Protein AF-A0A949XXK6-F1 (afdb_monomer)

pLDDT: mean 87.63, std 7.29, range [65.56, 95.75]

Solvent-accessible surface area (backbone atoms only — not comparable to full-atom values): 3965 Å² total; per-residue (Å²): 122,61,53,67,58,57,48,51,52,44,47,62,48,70,71,31,66,66,52,38,52,50,32,52,73,75,37,29,66,58,47,25,53,52,28,49,55,54,50,48,28,45,75,70,54,56,33,75,80,72,56,68,70,58,56,52,49,34,52,50,47,29,53,55,25,47,57,56,59,74,75,107

Sequence (72 aa):
IDDWMFEGLGRAYLLDPDVQQFLQEKNPWALRSMAERLLEAVDRGMWERPSPEIVDSLKEIYLRSESVLESR

Mean predicted aligned error: 3.71 Å

Nearest PDB structures (foldseek):
  7c6o-assembly1_A  TM=9.492E-01  e=5.439E-05  Mycobacterium tuberculosis
  2n9d-assembly1_A  TM=4.395E-01  e=2.463E+00  Homo sapiens

Structure (mmCIF, N/CA/C/O backbone):
data_AF-A0A949XXK6-F1
#
_entry.id   AF-A0A949XXK6-F1
#
loop_
_atom_site.group_PDB
_atom_site.id
_atom_site.type_symbol
_atom_site.label_atom_id
_atom_site.label_alt_id
_atom_site.label_comp_id
_atom_site.label_asym_id
_atom_site.label_entity_id
_atom_site.label_seq_id
_atom_site.pdbx_PDB_ins_code
_atom_site.Cartn_x
_atom_site.Cartn_y
_atom_site.Cartn_z
_atom_site.occupancy
_atom_site.B_iso_or_equiv
_atom_site.auth_seq_id
_atom_site.auth_comp_id
_atom_site.auth_asym_id
_atom_site.auth_atom_id
_atom_site.pdbx_PDB_model_num
ATOM 1 N N . ILE A 1 1 ? 13.580 -7.798 -6.454 1.00 66.31 1 ILE A N 1
ATOM 2 C CA . ILE A 1 1 ? 12.150 -8.170 -6.523 1.00 66.31 1 ILE A CA 1
ATOM 3 C C . ILE A 1 1 ? 11.731 -7.81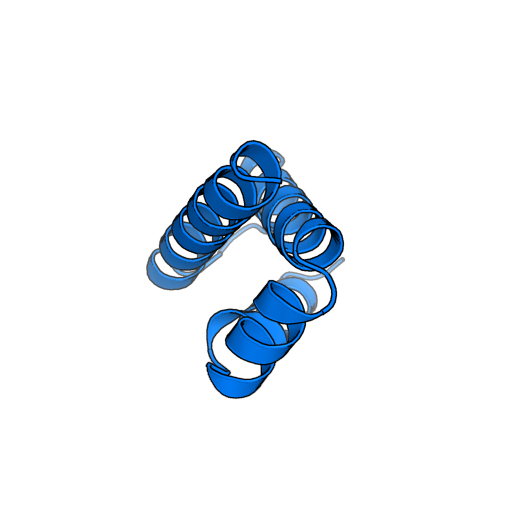2 -7.933 1.00 66.31 1 ILE A C 1
ATOM 5 O O . ILE A 1 1 ? 11.981 -6.681 -8.312 1.00 66.31 1 ILE A O 1
ATOM 9 N N . ASP A 1 2 ? 11.226 -8.760 -8.711 1.00 79.00 2 ASP A N 1
ATOM 10 C CA . ASP A 1 2 ? 10.712 -8.498 -10.054 1.00 79.00 2 ASP A CA 1
ATOM 11 C C . ASP A 1 2 ? 9.338 -7.809 -10.014 1.00 79.00 2 ASP A C 1
ATOM 13 O O . ASP A 1 2 ? 8.535 -8.073 -9.113 1.00 79.00 2 ASP A O 1
ATOM 17 N N . ASP A 1 3 ? 9.040 -7.009 -11.040 1.00 79.44 3 ASP A N 1
ATOM 18 C CA . ASP A 1 3 ? 7.775 -6.277 -11.231 1.00 79.44 3 ASP A CA 1
ATOM 19 C C . ASP A 1 3 ? 6.518 -7.144 -11.031 1.00 79.44 3 ASP A C 1
ATOM 21 O O . ASP A 1 3 ? 5.536 -6.696 -10.437 1.00 79.44 3 ASP A O 1
ATOM 25 N N . TRP A 1 4 ? 6.548 -8.412 -11.458 1.00 79.50 4 TRP A N 1
ATOM 26 C CA . TRP A 1 4 ? 5.402 -9.321 -11.338 1.00 79.50 4 TRP A CA 1
ATOM 27 C C . TRP A 1 4 ? 5.030 -9.633 -9.879 1.00 79.50 4 TRP A C 1
ATOM 29 O O . TRP A 1 4 ? 3.865 -9.907 -9.586 1.00 79.50 4 TRP A O 1
ATOM 39 N N . MET A 1 5 ? 5.990 -9.573 -8.946 1.00 82.56 5 MET A N 1
ATOM 40 C CA . MET A 1 5 ? 5.720 -9.781 -7.520 1.00 82.56 5 MET A CA 1
ATOM 41 C C . MET A 1 5 ? 4.993 -8.582 -6.909 1.00 82.56 5 MET A C 1
ATOM 43 O O . MET A 1 5 ? 4.072 -8.769 -6.113 1.00 82.56 5 MET A O 1
ATOM 47 N N . PHE A 1 6 ? 5.368 -7.362 -7.303 1.00 82.44 6 PHE A N 1
ATOM 48 C CA . PHE A 1 6 ? 4.661 -6.149 -6.893 1.00 82.44 6 PHE A CA 1
ATOM 49 C C . PHE A 1 6 ? 3.251 -6.103 -7.481 1.00 82.44 6 PHE A C 1
ATOM 51 O O . PHE A 1 6 ? 2.300 -5.791 -6.767 1.00 82.44 6 PHE A O 1
ATOM 58 N N . GLU A 1 7 ? 3.095 -6.510 -8.743 1.00 80.00 7 GLU A N 1
ATOM 59 C CA . GLU A 1 7 ? 1.782 -6.666 -9.367 1.00 80.00 7 GLU A CA 1
ATOM 60 C C . GLU A 1 7 ? 0.913 -7.694 -8.639 1.00 80.00 7 GLU A C 1
ATOM 62 O O . GLU A 1 7 ? -0.253 -7.420 -8.374 1.00 80.00 7 GLU A O 1
ATOM 67 N N . GLY A 1 8 ? 1.458 -8.864 -8.295 1.00 81.81 8 GLY A N 1
ATOM 68 C CA . GLY A 1 8 ? 0.723 -9.894 -7.560 1.00 81.81 8 GLY A CA 1
ATOM 69 C C . GLY A 1 8 ? 0.224 -9.393 -6.205 1.00 81.81 8 GLY A C 1
ATOM 70 O O . GLY A 1 8 ? -0.940 -9.606 -5.862 1.00 81.81 8 GLY A O 1
ATOM 71 N N . LEU A 1 9 ? 1.072 -8.660 -5.474 1.00 78.56 9 LEU A N 1
ATOM 72 C CA . LEU A 1 9 ? 0.685 -8.014 -4.219 1.00 78.56 9 LEU A CA 1
ATOM 73 C C . LEU A 1 9 ? -0.404 -6.960 -4.456 1.00 78.56 9 LEU A C 1
ATOM 75 O O . LEU A 1 9 ? -1.418 -6.946 -3.764 1.00 78.56 9 LEU A O 1
ATOM 79 N N . GLY A 1 10 ? -0.219 -6.111 -5.467 1.00 75.19 10 GLY A N 1
ATOM 80 C CA . GLY A 1 10 ? -1.194 -5.101 -5.844 1.00 75.19 10 GLY A CA 1
ATOM 81 C C . GLY A 1 10 ? -2.556 -5.718 -6.152 1.00 75.19 10 GLY A C 1
ATOM 82 O O . GLY A 1 10 ? -3.552 -5.309 -5.575 1.00 75.19 10 GLY A O 1
ATOM 83 N N . ARG A 1 11 ? -2.626 -6.767 -6.976 1.00 76.25 11 ARG A N 1
ATOM 84 C CA . ARG A 1 11 ? -3.902 -7.423 -7.305 1.00 76.25 11 ARG A CA 1
ATOM 85 C C . ARG A 1 11 ? -4.561 -8.066 -6.083 1.00 76.25 11 ARG A C 1
ATOM 87 O O . ARG A 1 11 ? -5.758 -7.891 -5.902 1.00 76.25 11 ARG A O 1
ATOM 94 N N . ALA A 1 12 ? -3.795 -8.765 -5.246 1.00 73.50 12 ALA A N 1
ATOM 95 C CA . ALA A 1 12 ? -4.333 -9.480 -4.088 1.00 73.50 12 ALA A CA 1
ATOM 96 C C . ALA A 1 12 ? -4.910 -8.559 -2.998 1.00 73.50 12 ALA A C 1
ATOM 98 O O . ALA A 1 12 ? -5.786 -8.987 -2.253 1.00 73.50 12 ALA A O 1
ATOM 99 N N . TYR A 1 13 ? -4.422 -7.317 -2.893 1.00 67.12 13 TYR A N 1
ATOM 100 C CA . TYR A 1 13 ? -4.836 -6.380 -1.841 1.00 67.12 13 TYR A CA 1
ATOM 101 C C . TYR A 1 13 ? -5.594 -5.139 -2.347 1.00 67.12 13 TYR A C 1
ATOM 103 O O . TYR A 1 13 ? -6.339 -4.552 -1.568 1.00 67.12 13 TYR A O 1
ATOM 111 N N . LEU A 1 14 ? -5.415 -4.723 -3.609 1.00 65.56 14 LEU A N 1
ATOM 112 C CA . LEU A 1 14 ? -6.069 -3.537 -4.199 1.00 65.56 14 LEU A CA 1
ATOM 113 C C . LEU A 1 14 ? -7.251 -3.883 -5.103 1.00 65.56 14 LEU A C 1
ATOM 115 O O . LEU A 1 14 ? -8.174 -3.084 -5.202 1.00 65.56 14 LEU A O 1
ATOM 119 N N . LEU A 1 15 ? -7.204 -5.015 -5.815 1.00 68.56 15 LEU A N 1
ATOM 120 C CA . LEU A 1 15 ? -8.285 -5.397 -6.736 1.00 68.56 15 LEU A CA 1
ATOM 121 C C . LEU A 1 15 ? -9.325 -6.302 -6.079 1.00 68.56 15 LEU A C 1
ATOM 123 O O . LEU A 1 15 ? -10.389 -6.510 -6.658 1.00 68.56 15 LEU A O 1
ATOM 127 N N . ASP A 1 16 ? -9.021 -6.832 -4.896 1.00 86.38 16 ASP A N 1
ATOM 128 C CA . ASP A 1 16 ? -9.967 -7.598 -4.102 1.00 86.38 16 ASP A CA 1
ATOM 129 C C . ASP A 1 16 ? -10.611 -6.688 -3.034 1.00 86.38 16 ASP A C 1
ATOM 131 O O . ASP A 1 16 ? -9.968 -6.346 -2.030 1.00 86.38 16 ASP A O 1
ATOM 135 N N . PRO A 1 17 ? -11.868 -6.250 -3.242 1.00 85.44 17 PRO A N 1
ATOM 136 C CA . PRO A 1 17 ? -12.544 -5.346 -2.319 1.00 85.44 17 PRO A CA 1
ATOM 137 C C . PRO A 1 17 ? -12.840 -5.998 -0.961 1.00 85.44 17 PRO A C 1
ATOM 139 O O . PRO A 1 17 ? -12.889 -5.287 0.048 1.00 85.44 17 PRO A O 1
ATOM 142 N N . ASP A 1 18 ? -12.999 -7.325 -0.909 1.00 89.19 18 ASP A N 1
ATOM 143 C CA . ASP A 1 18 ? -13.271 -8.053 0.332 1.00 89.19 18 ASP A CA 1
ATOM 144 C C . ASP A 1 18 ? -12.021 -8.065 1.220 1.00 89.19 18 ASP A C 1
ATOM 146 O O . ASP A 1 18 ? -12.094 -7.790 2.423 1.00 89.19 18 ASP A O 1
ATOM 150 N N . VAL A 1 19 ? -10.847 -8.298 0.623 1.00 86.81 19 VAL A N 1
ATOM 151 C CA . VAL A 1 19 ? -9.558 -8.233 1.329 1.00 86.81 19 VAL A CA 1
ATOM 152 C C . VAL A 1 19 ? -9.287 -6.821 1.845 1.00 86.81 19 VAL A C 1
ATOM 154 O O . VAL A 1 19 ? -8.889 -6.656 3.005 1.00 86.81 19 VAL A O 1
ATOM 157 N N . GLN A 1 20 ? -9.522 -5.797 1.019 1.00 87.12 20 GLN A N 1
ATOM 158 C CA . GLN A 1 20 ? -9.325 -4.405 1.419 1.00 87.12 20 GLN A CA 1
ATOM 159 C C . GLN A 1 20 ? -10.222 -4.032 2.605 1.00 87.12 20 GLN A C 1
ATOM 161 O O . GLN A 1 20 ? -9.737 -3.477 3.595 1.00 87.12 20 GLN A O 1
ATOM 166 N N . GLN A 1 21 ? -11.519 -4.349 2.527 1.00 89.19 21 GLN A N 1
ATOM 167 C CA . GLN A 1 21 ? -12.472 -4.057 3.595 1.00 89.19 21 GLN A CA 1
ATOM 168 C C . GLN A 1 21 ? -12.093 -4.788 4.888 1.00 89.19 21 GLN A C 1
ATOM 170 O O . GLN A 1 21 ? -12.012 -4.161 5.948 1.00 89.19 21 GLN A O 1
ATOM 175 N N . PHE A 1 22 ? -11.759 -6.077 4.795 1.00 90.81 22 PHE A N 1
ATOM 176 C CA . PHE A 1 22 ? -11.325 -6.872 5.940 1.00 90.81 22 PHE A CA 1
ATOM 177 C C . PHE A 1 22 ? -10.096 -6.270 6.634 1.00 90.81 22 PHE A C 1
ATOM 179 O O . PHE A 1 22 ? -10.088 -6.098 7.858 1.00 90.81 22 PHE A O 1
ATOM 186 N N . LEU A 1 23 ? -9.053 -5.926 5.872 1.00 90.19 23 LEU A N 1
ATOM 187 C CA . LEU A 1 23 ? -7.841 -5.334 6.435 1.00 90.19 23 LEU A CA 1
ATOM 188 C C . LEU A 1 23 ? -8.112 -3.961 7.037 1.00 90.19 23 LEU A C 1
ATOM 190 O O . LEU A 1 23 ? -7.596 -3.668 8.110 1.00 90.19 23 LEU A O 1
ATOM 194 N N . GLN A 1 24 ? -8.950 -3.141 6.411 1.00 88.94 24 GLN A N 1
ATOM 195 C CA . GLN A 1 24 ? -9.281 -1.825 6.940 1.00 88.94 24 GLN A CA 1
ATOM 196 C C . GLN A 1 24 ? -9.988 -1.892 8.300 1.00 88.94 24 GLN A C 1
ATOM 198 O O . GLN A 1 24 ? -9.698 -1.087 9.185 1.00 88.94 24 GLN A O 1
ATOM 203 N N . GLU A 1 25 ? -10.886 -2.856 8.495 1.00 90.56 25 GLU A N 1
ATOM 204 C CA . GLU A 1 25 ? -11.587 -3.029 9.769 1.00 90.56 25 GLU A CA 1
ATOM 205 C C . GLU A 1 25 ? -10.697 -3.662 10.845 1.00 90.56 25 GLU A C 1
ATOM 207 O O . GLU A 1 25 ? -10.695 -3.234 12.005 1.00 90.56 25 GLU A O 1
ATOM 212 N N . LYS A 1 26 ? -9.942 -4.706 10.479 1.00 93.88 26 LYS A N 1
ATOM 213 C CA . LYS A 1 26 ? -9.170 -5.503 11.443 1.00 93.88 26 LYS A CA 1
ATOM 214 C C . LYS A 1 26 ? -7.798 -4.918 11.737 1.00 93.88 26 LYS A C 1
ATOM 216 O O . LYS A 1 26 ? -7.373 -4.920 12.891 1.00 93.88 26 LYS A O 1
ATOM 221 N N . ASN A 1 27 ? -7.099 -4.440 10.715 1.00 92.44 27 ASN A N 1
ATOM 222 C CA . ASN A 1 27 ? -5.731 -3.952 10.820 1.00 92.44 27 ASN A CA 1
ATOM 223 C C . ASN A 1 27 ? -5.434 -2.824 9.806 1.00 92.44 27 ASN A C 1
ATOM 225 O O . ASN A 1 27 ? -4.668 -3.027 8.858 1.00 92.44 27 ASN A O 1
ATOM 229 N N . PRO A 1 28 ? -6.002 -1.619 10.014 1.00 91.56 28 PRO A N 1
ATOM 230 C CA . PRO A 1 28 ? -5.777 -0.478 9.122 1.00 91.56 28 PRO A CA 1
ATOM 231 C C . PRO A 1 28 ? -4.300 -0.054 9.051 1.00 91.56 28 PRO A C 1
ATOM 233 O O . PRO A 1 28 ? -3.854 0.451 8.026 1.00 91.56 28 PRO A O 1
ATOM 236 N N . TRP A 1 29 ? -3.514 -0.329 10.100 1.00 93.25 29 TRP A N 1
ATOM 237 C CA . TRP A 1 29 ? -2.061 -0.131 10.098 1.00 93.25 29 TRP A CA 1
ATOM 238 C C . TRP A 1 29 ? -1.362 -0.993 9.044 1.00 93.25 29 TRP A C 1
ATOM 240 O O . TRP A 1 29 ? -0.539 -0.484 8.289 1.00 93.25 29 TRP A O 1
ATOM 250 N N . ALA A 1 30 ? -1.700 -2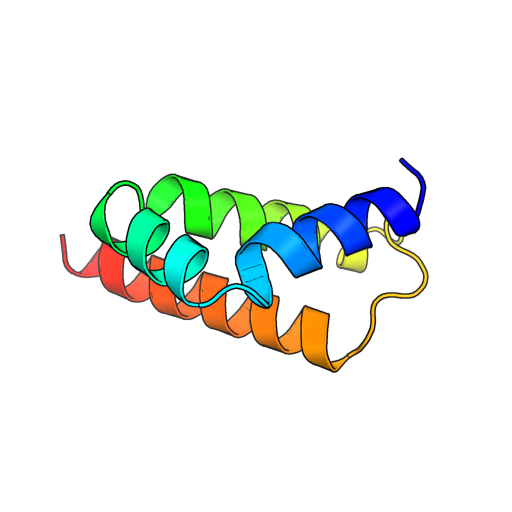.284 8.959 1.00 91.38 30 ALA A N 1
ATOM 251 C CA . ALA A 1 30 ? -1.114 -3.169 7.955 1.00 91.38 30 ALA A CA 1
ATOM 252 C C . ALA A 1 30 ? -1.478 -2.727 6.533 1.00 91.38 30 ALA A C 1
ATOM 254 O O . ALA A 1 30 ? -0.603 -2.701 5.670 1.00 91.38 30 ALA A O 1
ATOM 255 N N . LEU A 1 31 ? -2.735 -2.329 6.310 1.00 90.31 31 LEU A N 1
ATOM 256 C CA . LEU A 1 31 ? -3.193 -1.842 5.009 1.00 90.31 31 LEU A CA 1
ATOM 257 C C . LEU A 1 31 ? -2.423 -0.583 4.573 1.00 90.31 31 LEU A C 1
ATOM 259 O O . LEU A 1 31 ? -1.898 -0.540 3.458 1.00 90.31 31 LEU A O 1
ATOM 263 N N . ARG A 1 32 ? -2.261 0.393 5.479 1.00 92.69 32 ARG A N 1
ATOM 264 C CA . ARG A 1 32 ? -1.417 1.580 5.266 1.00 92.69 32 ARG A CA 1
ATOM 265 C C . ARG A 1 32 ? 0.022 1.191 4.925 1.00 92.69 32 ARG A C 1
ATOM 267 O O . ARG A 1 32 ? 0.549 1.639 3.912 1.00 92.69 32 ARG A O 1
ATOM 274 N N . SER A 1 33 ? 0.665 0.366 5.754 1.00 92.56 33 SER A N 1
ATOM 275 C CA . SER A 1 33 ? 2.072 -0.011 5.564 1.00 92.56 33 SER A CA 1
ATOM 276 C C . SER A 1 33 ? 2.309 -0.788 4.267 1.00 92.56 33 SER A C 1
ATOM 278 O O . SER A 1 33 ? 3.363 -0.647 3.652 1.00 92.56 33 SER A O 1
ATOM 280 N N . MET A 1 34 ? 1.349 -1.607 3.830 1.00 91.25 34 MET A N 1
ATOM 281 C CA . MET A 1 34 ? 1.412 -2.285 2.533 1.00 91.25 34 MET A CA 1
ATOM 282 C C . MET A 1 34 ? 1.358 -1.281 1.382 1.00 91.25 34 MET A C 1
ATOM 284 O O . MET A 1 34 ? 2.212 -1.334 0.496 1.00 91.25 34 MET A O 1
ATOM 288 N N . ALA A 1 35 ? 0.406 -0.344 1.426 1.00 92.38 35 ALA A N 1
ATOM 289 C CA . ALA A 1 35 ? 0.284 0.699 0.414 1.00 92.38 35 ALA A CA 1
ATOM 290 C C . ALA A 1 35 ? 1.544 1.578 0.343 1.00 92.38 35 ALA A C 1
ATOM 292 O O . ALA A 1 35 ? 2.073 1.815 -0.739 1.00 92.38 35 ALA A O 1
ATOM 293 N N . GLU A 1 36 ? 2.079 1.980 1.497 1.00 93.94 36 GLU A N 1
ATOM 294 C CA . GLU A 1 36 ? 3.300 2.783 1.612 1.00 93.94 36 GLU A CA 1
ATOM 295 C C . GLU A 1 36 ? 4.518 2.099 0.986 1.00 93.94 36 GLU A C 1
ATOM 297 O O . GLU A 1 36 ? 5.232 2.709 0.196 1.00 93.94 36 GLU A O 1
ATOM 302 N N . ARG A 1 37 ? 4.742 0.812 1.283 1.00 92.75 37 ARG A N 1
ATOM 303 C CA . ARG A 1 37 ? 5.890 0.059 0.745 1.00 92.75 37 ARG A CA 1
ATOM 304 C C . ARG A 1 37 ? 5.801 -0.136 -0.764 1.00 92.75 37 ARG A C 1
ATOM 306 O O . ARG A 1 37 ? 6.827 -0.124 -1.439 1.00 92.75 37 ARG A O 1
ATOM 313 N N . LEU A 1 38 ? 4.594 -0.328 -1.294 1.00 92.38 38 LEU A N 1
ATOM 314 C CA . LEU A 1 38 ? 4.381 -0.436 -2.735 1.00 92.38 38 LEU A CA 1
ATOM 315 C C . LEU A 1 38 ? 4.588 0.915 -3.430 1.00 92.38 38 LEU A C 1
ATOM 317 O O . LEU A 1 38 ? 5.248 0.958 -4.463 1.00 92.38 38 LEU A O 1
ATOM 321 N N . LEU A 1 39 ? 4.111 2.018 -2.845 1.00 93.69 39 LEU A N 1
ATOM 322 C CA . LEU A 1 39 ? 4.382 3.368 -3.352 1.00 93.69 39 LEU A CA 1
ATOM 323 C C . LEU A 1 39 ? 5.876 3.716 -3.286 1.00 93.69 39 LEU A C 1
ATOM 325 O O . LEU A 1 39 ? 6.408 4.262 -4.248 1.00 93.69 39 LEU A O 1
ATOM 329 N N . GLU A 1 40 ? 6.577 3.342 -2.213 1.00 95.06 40 GLU A N 1
ATOM 330 C CA . GLU A 1 40 ? 8.033 3.496 -2.108 1.00 95.06 40 GLU A CA 1
ATOM 331 C C . GLU A 1 40 ? 8.767 2.692 -3.192 1.00 95.06 40 GLU A C 1
ATOM 333 O O . GLU A 1 40 ? 9.759 3.162 -3.748 1.00 95.06 40 GLU A O 1
ATOM 338 N N . ALA A 1 41 ? 8.286 1.491 -3.528 1.00 93.38 41 ALA A N 1
ATOM 339 C CA . ALA A 1 41 ? 8.863 0.705 -4.613 1.00 93.38 41 ALA A CA 1
ATOM 340 C C . ALA A 1 41 ? 8.727 1.395 -5.974 1.00 93.38 41 ALA A C 1
ATOM 342 O O . ALA A 1 41 ? 9.669 1.345 -6.766 1.00 93.38 41 ALA A O 1
ATOM 343 N N . VAL A 1 42 ? 7.601 2.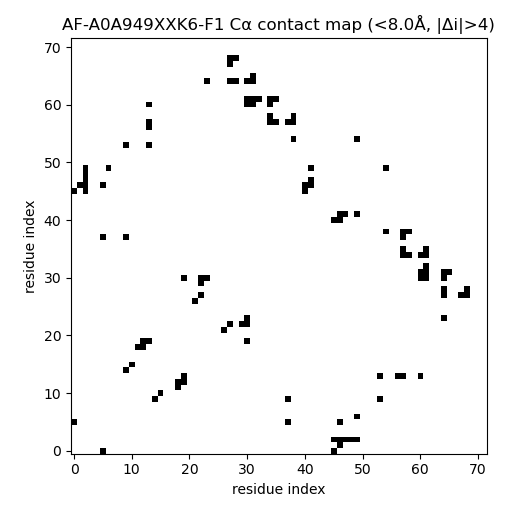069 -6.221 1.00 92.94 42 VAL A N 1
ATOM 344 C CA . VAL A 1 42 ? 7.402 2.887 -7.424 1.00 92.94 42 VAL A CA 1
ATOM 345 C C . VAL A 1 42 ? 8.332 4.103 -7.416 1.00 92.94 42 VAL A C 1
ATOM 347 O O . VAL A 1 42 ? 9.043 4.330 -8.391 1.00 92.94 42 VAL A O 1
ATOM 350 N N . ASP A 1 43 ? 8.387 4.850 -6.311 1.00 94.56 43 ASP A N 1
ATOM 351 C CA . ASP A 1 43 ? 9.204 6.068 -6.187 1.00 94.56 43 ASP A CA 1
ATOM 352 C C . ASP A 1 43 ? 10.709 5.790 -6.355 1.00 94.56 43 ASP A C 1
ATOM 354 O O . ASP A 1 43 ? 11.426 6.525 -7.033 1.00 94.56 43 ASP A O 1
ATOM 358 N N . ARG A 1 44 ? 11.183 4.660 -5.817 1.00 95.75 44 ARG A N 1
ATOM 359 C CA . ARG A 1 44 ? 12.585 4.228 -5.921 1.00 95.75 44 ARG A CA 1
ATOM 360 C C . ARG A 1 44 ? 12.928 3.520 -7.235 1.00 95.75 44 ARG A C 1
ATOM 362 O O . ARG A 1 44 ? 14.062 3.067 -7.383 1.00 95.75 44 ARG A O 1
ATOM 369 N N . GLY A 1 45 ? 11.971 3.362 -8.152 1.00 92.75 45 GLY A N 1
ATOM 370 C CA . GLY A 1 45 ? 12.162 2.621 -9.403 1.00 92.75 45 GLY A CA 1
ATOM 371 C C . GLY A 1 45 ? 12.435 1.125 -9.209 1.00 92.75 45 GLY A C 1
ATOM 372 O O . GLY A 1 45 ? 13.007 0.493 -10.088 1.00 92.75 45 GLY A O 1
ATOM 373 N N . MET A 1 46 ? 12.067 0.554 -8.055 1.00 92.00 46 MET A N 1
ATOM 374 C CA . MET A 1 46 ? 12.132 -0.896 -7.817 1.00 92.00 46 MET A CA 1
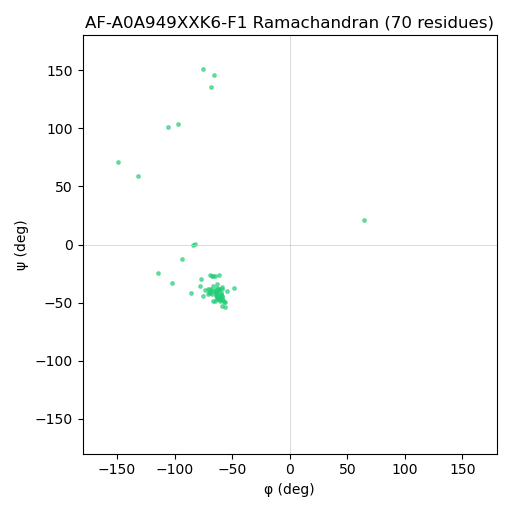ATOM 375 C C . MET A 1 46 ? 10.983 -1.635 -8.502 1.00 92.00 46 MET A C 1
ATOM 377 O O . MET A 1 46 ? 11.132 -2.803 -8.844 1.00 92.00 46 MET A O 1
ATOM 381 N N . TRP A 1 47 ? 9.842 -0.961 -8.645 1.00 91.88 47 TRP A N 1
ATOM 382 C CA . TRP A 1 47 ? 8.746 -1.367 -9.510 1.00 91.88 47 TRP A CA 1
ATOM 383 C C . TRP A 1 47 ? 8.769 -0.450 -10.729 1.00 91.88 47 TRP A C 1
ATOM 385 O O . TRP A 1 47 ? 8.360 0.708 -10.649 1.00 91.88 47 TRP A O 1
ATOM 395 N N . GLU A 1 48 ? 9.306 -0.948 -11.839 1.00 89.00 48 GLU A N 1
ATOM 396 C CA . GLU A 1 48 ? 9.678 -0.103 -12.977 1.00 89.00 48 GLU A CA 1
ATOM 397 C C . GLU A 1 48 ? 8.467 0.306 -13.821 1.00 89.00 48 GLU A C 1
ATOM 399 O O . GLU A 1 48 ? 8.420 1.419 -14.352 1.00 89.00 48 GLU A O 1
ATOM 404 N N . ARG A 1 49 ? 7.479 -0.587 -13.975 1.00 88.88 49 ARG A N 1
ATOM 405 C CA . ARG A 1 49 ? 6.330 -0.367 -14.869 1.00 88.88 49 ARG A CA 1
ATOM 406 C C . ARG A 1 49 ? 4.978 -0.656 -14.204 1.00 88.88 49 ARG A C 1
ATOM 408 O O . ARG A 1 49 ? 4.220 -1.489 -14.708 1.00 88.88 49 ARG A O 1
ATOM 415 N N . PRO A 1 50 ? 4.630 0.020 -13.098 1.00 89.50 50 PRO A N 1
ATOM 416 C CA . PRO A 1 50 ? 3.304 -0.108 -12.512 1.00 89.50 50 PRO A CA 1
ATOM 417 C C . PRO A 1 50 ? 2.232 0.464 -13.448 1.00 89.50 50 PRO A C 1
ATOM 419 O O . PRO A 1 50 ? 2.438 1.472 -14.127 1.00 89.50 50 PRO A O 1
ATOM 422 N N . SER A 1 51 ? 1.049 -0.150 -13.447 1.00 88.69 51 SER A N 1
ATOM 423 C CA . SER A 1 51 ? -0.117 0.447 -14.106 1.00 88.69 51 SER A CA 1
ATOM 424 C C . SER A 1 51 ? -0.556 1.708 -13.343 1.00 88.69 51 SER A C 1
ATOM 426 O O . SER A 1 51 ? -0.656 1.642 -12.115 1.00 88.69 51 SER A O 1
ATOM 428 N N . PRO A 1 52 ? -0.874 2.831 -14.016 1.00 89.81 52 PRO A N 1
ATOM 429 C CA . PRO A 1 52 ? -1.294 4.068 -13.346 1.00 89.81 52 PRO A CA 1
ATOM 430 C C . PRO A 1 52 ? -2.481 3.866 -12.395 1.00 89.81 52 PRO A C 1
ATOM 432 O O . PRO A 1 52 ? -2.463 4.355 -11.271 1.00 89.81 52 PRO A O 1
ATOM 435 N N . GLU A 1 53 ? -3.456 3.052 -12.806 1.00 87.62 53 GLU A N 1
ATOM 436 C CA . GLU A 1 53 ? -4.644 2.707 -12.012 1.00 87.62 53 GLU A CA 1
ATOM 437 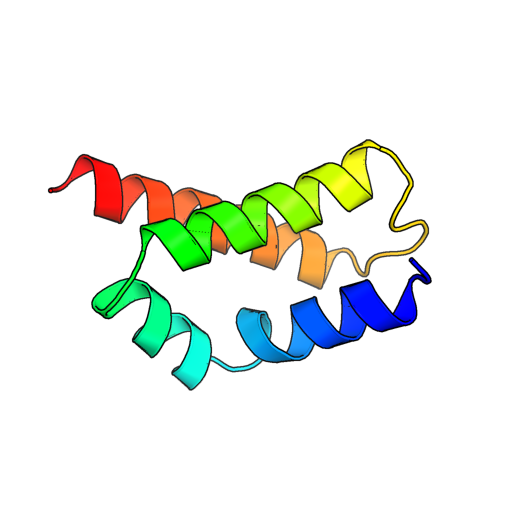C C . GLU A 1 53 ? -4.285 2.041 -10.674 1.00 87.62 53 GLU A C 1
ATOM 439 O O . GLU A 1 53 ? -4.888 2.331 -9.640 1.00 87.62 53 GLU A O 1
ATOM 444 N N . ILE A 1 54 ? -3.264 1.178 -10.671 1.00 87.00 54 ILE A N 1
ATOM 445 C CA . ILE A 1 54 ? -2.773 0.518 -9.458 1.00 87.00 54 ILE A CA 1
ATOM 446 C C . ILE A 1 54 ? -2.089 1.532 -8.539 1.00 87.00 54 ILE A C 1
ATOM 448 O O . ILE A 1 54 ? -2.302 1.503 -7.328 1.00 87.00 54 ILE A O 1
ATOM 452 N N . VAL A 1 55 ? -1.297 2.450 -9.099 1.00 91.25 55 VAL A N 1
ATOM 453 C CA . VAL A 1 55 ? -0.629 3.504 -8.322 1.00 91.25 55 VAL A CA 1
ATOM 454 C C . VAL A 1 55 ? -1.648 4.439 -7.676 1.00 91.25 55 VAL A C 1
ATOM 456 O O . VAL A 1 55 ? -1.500 4.789 -6.506 1.00 91.25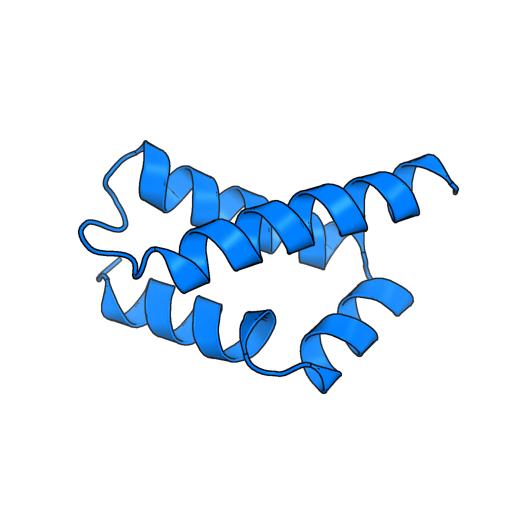 55 VAL A O 1
ATOM 459 N N . ASP A 1 56 ? -2.694 4.831 -8.399 1.00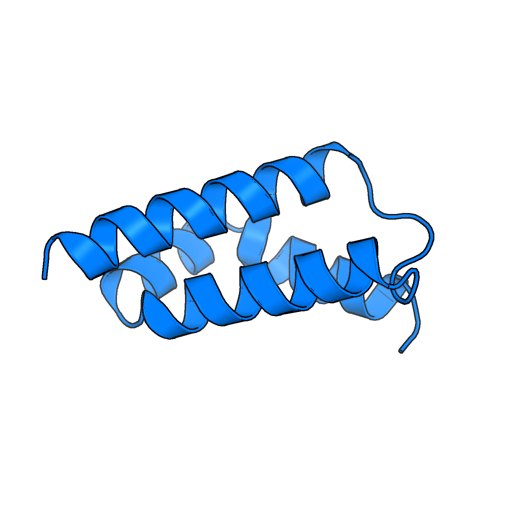 92.19 56 ASP A N 1
ATOM 460 C CA . ASP A 1 56 ? -3.739 5.691 -7.840 1.00 92.19 56 ASP A CA 1
ATOM 461 C C . ASP A 1 56 ? -4.578 4.965 -6.787 1.00 92.19 56 ASP A C 1
ATOM 463 O O . ASP A 1 56 ? -4.844 5.534 -5.727 1.00 92.19 56 ASP A O 1
ATOM 467 N N . SER A 1 57 ? -4.872 3.679 -6.997 1.00 89.44 57 SER A N 1
ATOM 468 C CA . SER A 1 57 ? -5.510 2.841 -5.974 1.00 89.44 57 SER A CA 1
ATOM 469 C C . SER A 1 57 ? -4.665 2.783 -4.698 1.00 89.44 57 SER A C 1
ATOM 471 O O . SER A 1 57 ? -5.185 2.964 -3.601 1.00 89.44 57 SER A O 1
ATOM 473 N N . LEU A 1 58 ? -3.343 2.604 -4.813 1.00 91.31 58 LEU A N 1
ATOM 474 C CA . LEU A 1 58 ? -2.435 2.582 -3.661 1.00 91.31 58 LEU A CA 1
ATOM 475 C C . LEU A 1 58 ? -2.466 3.889 -2.865 1.00 91.31 58 LEU A C 1
ATOM 477 O O . LEU A 1 58 ? -2.495 3.856 -1.633 1.00 91.31 58 LEU A O 1
ATOM 481 N N . LYS A 1 59 ? -2.492 5.036 -3.554 1.00 94.00 59 LYS A N 1
ATOM 482 C CA . LYS A 1 59 ? -2.624 6.348 -2.904 1.00 94.00 59 LYS A CA 1
ATOM 483 C C . LYS A 1 59 ? -3.959 6.476 -2.177 1.00 94.00 59 LYS A C 1
ATOM 485 O O . LYS A 1 59 ? -3.983 6.948 -1.044 1.00 94.00 59 LYS A O 1
ATOM 490 N N . GLU A 1 60 ? -5.054 6.042 -2.798 1.00 92.31 60 GLU A N 1
ATOM 491 C CA . GLU A 1 60 ? -6.378 6.080 -2.174 1.00 92.31 60 GLU A CA 1
ATOM 492 C C . GLU A 1 60 ? -6.424 5.206 -0.914 1.00 92.31 60 GLU A C 1
ATOM 494 O O . GLU A 1 60 ? -6.871 5.662 0.140 1.00 92.31 60 GLU A O 1
ATOM 499 N N . ILE A 1 61 ? -5.889 3.981 -0.986 1.00 90.88 61 ILE A N 1
ATOM 500 C CA . ILE A 1 61 ? -5.785 3.085 0.171 1.00 90.88 61 ILE A CA 1
ATOM 501 C C . ILE A 1 61 ? -4.971 3.722 1.295 1.00 90.88 61 ILE A C 1
ATOM 503 O O . ILE A 1 61 ? -5.387 3.659 2.457 1.00 90.88 61 ILE A O 1
ATOM 507 N N . TYR A 1 62 ? -3.828 4.328 0.968 1.00 92.75 62 TYR A N 1
ATOM 508 C CA . TYR A 1 62 ? -2.977 4.997 1.947 1.00 92.75 62 TYR A CA 1
ATOM 509 C C . TYR A 1 62 ? -3.744 6.109 2.674 1.00 92.75 62 TYR A C 1
ATOM 511 O O . TYR A 1 62 ? -3.846 6.081 3.899 1.00 92.75 62 TYR A O 1
ATOM 519 N N . LEU A 1 63 ? -4.368 7.025 1.923 1.00 93.38 63 LEU A N 1
ATOM 520 C CA . LEU A 1 63 ? -5.137 8.146 2.475 1.00 93.38 63 LEU A CA 1
ATOM 521 C C . LEU A 1 63 ? -6.323 7.675 3.324 1.00 93.38 63 LEU A C 1
ATOM 523 O O . LEU A 1 63 ? -6.527 8.159 4.435 1.00 93.38 63 LEU A O 1
ATOM 527 N N . ARG A 1 64 ? -7.088 6.699 2.827 1.00 90.75 64 ARG A N 1
ATOM 528 C CA . ARG A 1 64 ? -8.245 6.149 3.542 1.00 90.75 64 ARG A CA 1
ATOM 529 C C . ARG A 1 64 ? -7.828 5.478 4.849 1.00 90.75 64 ARG A C 1
ATOM 531 O O . ARG A 1 64 ? -8.533 5.602 5.850 1.00 90.75 64 ARG A O 1
ATOM 538 N N . SER A 1 65 ? -6.700 4.770 4.841 1.00 90.69 65 SER A N 1
ATOM 539 C CA . SER A 1 65 ? -6.156 4.136 6.042 1.00 90.69 65 SER A CA 1
ATOM 540 C C . SER A 1 65 ? -5.688 5.183 7.054 1.00 90.69 65 SER A C 1
ATOM 542 O O . SER A 1 65 ? -6.026 5.047 8.226 1.00 90.69 65 SER A O 1
ATOM 544 N N . GLU A 1 66 ? -5.017 6.256 6.619 1.00 91.75 66 GLU A N 1
ATOM 545 C CA . GLU A 1 66 ? -4.643 7.374 7.501 1.00 91.75 66 GLU A CA 1
ATOM 546 C C . GLU A 1 66 ? -5.866 8.002 8.172 1.00 91.75 66 GLU A C 1
ATOM 548 O O . GLU A 1 66 ? -5.893 8.106 9.393 1.00 91.75 66 GLU A O 1
ATOM 553 N N . SER A 1 67 ? -6.932 8.300 7.422 1.00 92.69 67 SER A N 1
ATOM 554 C CA . SER A 1 67 ? -8.154 8.873 8.006 1.00 92.69 67 SER A CA 1
ATOM 555 C C . SER A 1 67 ? -8.786 7.981 9.087 1.00 92.69 67 SER A C 1
ATOM 557 O O .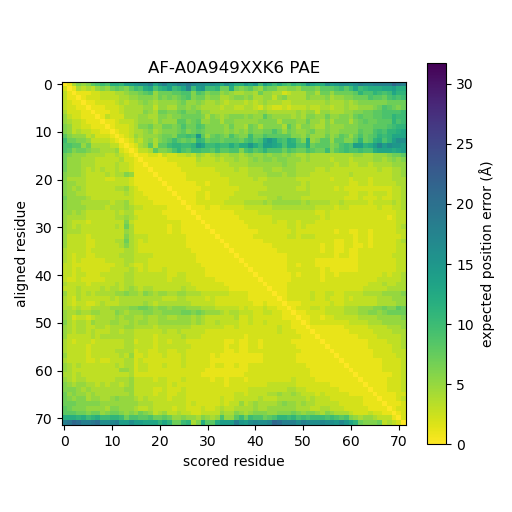 SER A 1 67 ? -9.309 8.481 10.085 1.00 92.69 67 SER A O 1
ATOM 559 N N . VAL A 1 68 ? -8.738 6.652 8.913 1.00 90.19 68 VAL A N 1
ATOM 560 C CA . VAL A 1 68 ? -9.215 5.690 9.925 1.00 90.19 68 VAL A CA 1
ATOM 561 C C . VAL A 1 68 ? -8.317 5.689 11.160 1.00 90.19 68 VAL A C 1
ATOM 563 O O . VAL A 1 68 ? -8.821 5.570 12.276 1.00 90.19 68 VAL A O 1
ATOM 566 N N . LEU A 1 69 ? -7.001 5.791 10.970 1.00 90.44 69 LEU A N 1
ATOM 567 C CA . LEU A 1 69 ? -6.028 5.803 12.060 1.00 90.44 69 LEU A CA 1
ATOM 568 C C . LEU A 1 69 ? -6.074 7.101 12.866 1.00 90.44 69 LEU A C 1
ATOM 570 O O . LEU A 1 69 ? -5.971 7.041 14.084 1.00 90.44 69 LEU A O 1
ATOM 574 N N . GLU A 1 70 ? -6.280 8.242 12.212 1.00 91.00 70 GLU A N 1
ATOM 575 C CA . GLU A 1 70 ? -6.434 9.546 12.866 1.00 91.00 70 GLU A CA 1
ATOM 576 C C . GLU A 1 70 ? -7.742 9.668 13.659 1.00 91.00 70 GLU A C 1
ATOM 578 O O . GLU A 1 70 ? -7.818 10.429 14.619 1.00 91.00 70 GLU A O 1
ATOM 583 N N . SER A 1 71 ? -8.779 8.919 13.270 1.00 88.25 71 SER A N 1
ATOM 584 C CA . SER A 1 71 ? -10.078 8.913 13.959 1.00 88.25 71 SER A CA 1
ATOM 585 C C . SER A 1 71 ? -10.135 7.971 15.174 1.00 88.25 71 SER A C 1
ATOM 587 O O . SER A 1 71 ? -11.197 7.8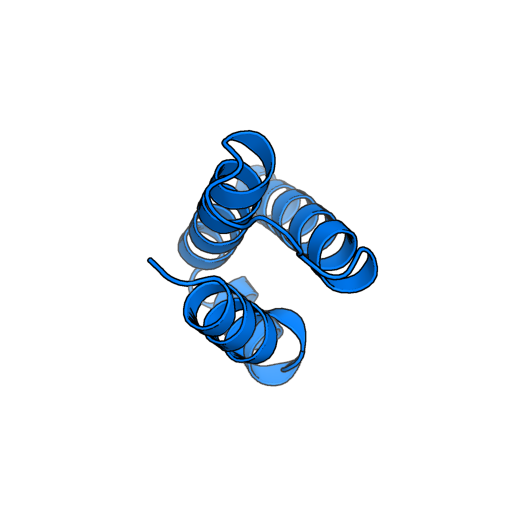58 15.793 1.00 88.25 71 SER A O 1
ATOM 589 N N . ARG A 1 72 ? -9.046 7.258 15.492 1.00 72.69 72 ARG A N 1
ATOM 590 C CA . ARG A 1 72 ? -8.931 6.345 16.643 1.00 72.69 72 ARG A CA 1
ATOM 591 C C . ARG A 1 72 ? -8.249 7.011 17.829 1.00 72.69 72 ARG A C 1
ATOM 593 O O . ARG A 1 72 ? -8.702 6.719 18.958 1.00 72.69 72 ARG A O 1
#

Foldseek 3Di:
DELVVLVVLLCVAQVDVVNVVVCLVPPLPVQLVSLVVSLVCVVVCVNVDDDPVSNVSSVVSNVSSVVSVVVD

Secondary structure (DSSP, 8-state):
--HHHHHHHHHHHHS-HHHHHHHHHH-HHHHHHHHHHHHHHHHTTSS-S--HHHHHHHHHHHHHHHHHHHT-

Radius of gyration: 11.8 Å; Cα contacts (8 Å, |Δi|>4): 59; chains: 1; bounding box: 26×19×32 Å